Protein AF-A0A9Q0K4U1-F1 (afdb_monomer_lite)

Secondary structure (DSSP, 8-state):
-HHHHHHHHHHHHHHHHHHHHHHHHHHHHHHHHHHHHHHHHHHHHHHHHHHHHHHHHTTS-TT-GGGTS--SSHHHHHHHHHHHHHHHHHHHHHHHHHHHHTTSS-HHHHHHHHHHHHHHHHHHHHHHHHHHHHHTTTS--

Structure (mmCIF, N/CA/C/O backbone):
data_AF-A0A9Q0K4U1-F1
#
_entry.id   AF-A0A9Q0K4U1-F1
#
loop_
_atom_site.group_PDB
_atom_site.id
_atom_site.type_symbol
_atom_site.label_atom_id
_atom_site.label_alt_id
_atom_site.label_comp_id
_atom_site.label_asym_id
_atom_site.label_entity_id
_atom_site.label_seq_id
_atom_site.pdbx_PDB_ins_code
_atom_site.Cartn_x
_atom_site.Cartn_y
_atom_site.Cartn_z
_atom_site.occupancy
_atom_site.B_iso_or_equiv
_atom_site.auth_seq_id
_atom_site.auth_comp_id
_atom_site.auth_asym_id
_atom_site.auth_atom_id
_atom_site.pdbx_PDB_model_num
ATOM 1 N N . MET A 1 1 ? -60.865 -9.668 51.220 1.00 59.66 1 MET A N 1
ATOM 2 C CA . MET A 1 1 ? -59.642 -9.476 52.032 1.00 59.66 1 MET A CA 1
ATOM 3 C C . MET A 1 1 ? -58.412 -10.009 51.290 1.00 59.66 1 MET A C 1
ATOM 5 O O . MET A 1 1 ? -57.435 -9.287 51.195 1.00 59.66 1 MET A O 1
ATOM 9 N N . GLU A 1 2 ? -58.496 -11.181 50.651 1.00 70.56 2 GLU A N 1
ATOM 10 C CA . GLU A 1 2 ? -57.413 -11.802 49.853 1.00 70.56 2 GLU A CA 1
ATOM 11 C C . GLU A 1 2 ? -56.863 -10.940 48.696 1.00 70.56 2 GLU A C 1
ATOM 13 O O . GLU A 1 2 ? -55.656 -10.892 48.484 1.00 70.56 2 GLU A O 1
ATOM 18 N N . GLY A 1 3 ? -57.710 -10.186 47.984 1.00 82.31 3 GLY A N 1
ATOM 19 C CA . GLY A 1 3 ? -57.255 -9.332 46.873 1.00 82.31 3 GLY A CA 1
ATOM 20 C C . GLY A 1 3 ? -56.335 -8.172 47.283 1.00 82.31 3 GLY A C 1
ATOM 21 O O . GLY A 1 3 ? -55.488 -7.762 46.496 1.00 82.31 3 GLY A O 1
ATOM 22 N N . LEU A 1 4 ? -56.466 -7.664 48.515 1.00 83.25 4 LEU A N 1
ATOM 23 C CA . LEU A 1 4 ? -55.656 -6.546 49.015 1.00 83.25 4 LEU A CA 1
ATOM 24 C C . LEU A 1 4 ? -54.244 -7.013 49.404 1.00 83.25 4 LEU A C 1
ATOM 26 O O . LEU A 1 4 ? -53.268 -6.331 49.108 1.00 83.25 4 LEU A O 1
ATOM 30 N N . PHE A 1 5 ? -54.143 -8.213 49.986 1.00 84.50 5 PHE A N 1
ATOM 31 C CA . PHE A 1 5 ? -52.866 -8.862 50.292 1.00 84.50 5 PHE A CA 1
ATOM 32 C C . PHE A 1 5 ? -52.108 -9.258 49.018 1.00 84.50 5 PHE A C 1
ATOM 34 O O . PHE A 1 5 ? -50.920 -8.973 48.913 1.00 84.50 5 PHE A O 1
ATOM 41 N N . ASN A 1 6 ? -52.798 -9.794 48.004 1.00 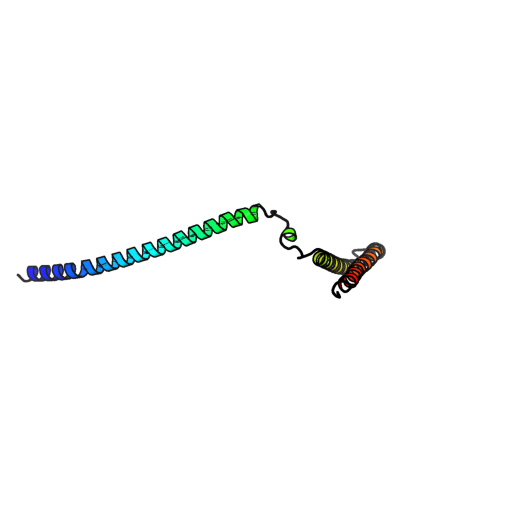90.00 6 ASN A N 1
ATOM 42 C CA . ASN A 1 6 ? -52.179 -10.089 46.706 1.00 90.00 6 ASN A CA 1
ATOM 43 C C . ASN A 1 6 ? -51.643 -8.828 46.007 1.00 90.00 6 ASN A C 1
ATOM 45 O O . ASN A 1 6 ? -50.555 -8.851 45.435 1.00 90.00 6 ASN A O 1
ATOM 49 N N . LEU A 1 7 ? -52.376 -7.710 46.064 1.00 90.19 7 LEU A N 1
ATOM 50 C CA . LEU A 1 7 ? -51.907 -6.441 45.500 1.00 90.19 7 LEU A CA 1
ATOM 51 C C . LEU A 1 7 ? -50.663 -5.923 46.240 1.00 90.19 7 LEU A C 1
ATOM 53 O O . LEU A 1 7 ? -49.717 -5.465 45.605 1.00 90.19 7 LEU A O 1
ATOM 57 N N . GLN A 1 8 ? -50.650 -6.022 47.570 1.00 89.62 8 GLN A N 1
ATOM 58 C CA . GLN A 1 8 ? -49.514 -5.619 48.397 1.00 89.62 8 GLN A CA 1
ATOM 59 C C . GLN A 1 8 ? -48.260 -6.456 48.099 1.00 89.62 8 GLN A C 1
ATOM 61 O O . GLN A 1 8 ? -47.166 -5.902 48.007 1.00 89.62 8 GLN A O 1
ATOM 66 N N . GLU A 1 9 ? -48.416 -7.764 47.894 1.00 90.12 9 GLU A N 1
ATOM 67 C CA . GLU A 1 9 ? -47.328 -8.672 47.518 1.00 90.12 9 GLU A CA 1
ATOM 6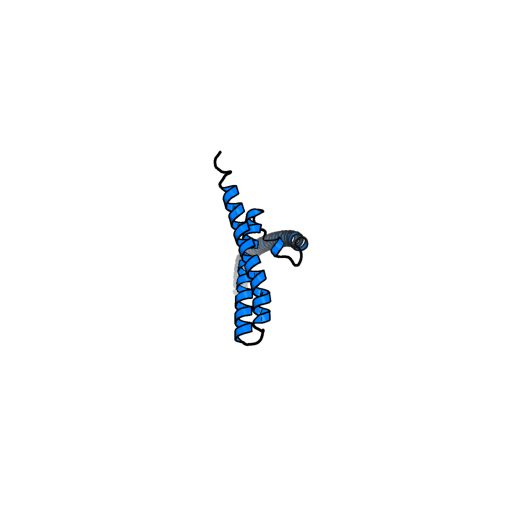8 C C . GLU A 1 9 ? -46.722 -8.288 46.158 1.00 90.12 9 GLU A C 1
ATOM 70 O O . GLU A 1 9 ? -45.507 -8.135 46.035 1.00 90.12 9 GLU A O 1
ATOM 75 N N . VAL A 1 10 ? -47.565 -8.038 45.150 1.00 91.50 10 VAL A N 1
ATOM 76 C CA . VAL A 1 10 ? -47.124 -7.617 43.808 1.00 91.50 10 VAL A CA 1
ATOM 77 C C . VAL A 1 10 ? -46.425 -6.257 43.843 1.00 91.50 10 VAL A C 1
ATOM 79 O O . VAL A 1 10 ? -45.425 -6.061 43.151 1.00 91.50 10 VAL A O 1
ATOM 82 N N . LEU A 1 11 ? -46.928 -5.310 44.639 1.00 91.31 11 LEU A N 1
ATOM 83 C CA . LEU A 1 11 ? -46.288 -4.004 44.797 1.00 91.31 11 LEU A CA 1
ATOM 84 C C . LEU A 1 11 ? -44.922 -4.130 45.472 1.00 91.31 11 LEU A C 1
ATOM 86 O O . LEU A 1 11 ? -43.976 -3.513 44.995 1.00 91.31 11 LEU A O 1
ATOM 90 N N . ARG A 1 12 ? -44.786 -4.977 46.499 1.00 89.81 12 ARG A N 1
ATOM 91 C CA . ARG A 1 12 ? -43.492 -5.222 47.151 1.00 89.81 12 ARG A CA 1
ATOM 92 C C . ARG A 1 12 ? -42.492 -5.878 46.201 1.00 89.81 12 ARG A C 1
ATOM 94 O O . ARG A 1 12 ? -41.344 -5.462 46.130 1.00 89.81 12 ARG A O 1
ATOM 101 N N . GLN A 1 13 ? -42.941 -6.853 45.412 1.00 92.06 13 GLN A N 1
ATOM 102 C CA . GLN A 1 13 ? -42.101 -7.480 44.389 1.00 92.06 13 GLN A CA 1
ATOM 103 C C . GLN A 1 13 ? -41.633 -6.467 43.339 1.00 92.06 13 GLN A C 1
ATOM 105 O O . GLN A 1 13 ? -40.472 -6.483 42.943 1.00 92.06 13 GLN A O 1
ATOM 110 N N . ARG A 1 14 ? -42.509 -5.558 42.896 1.00 92.06 14 ARG A N 1
ATOM 111 C CA . ARG A 1 14 ? -42.130 -4.500 41.950 1.00 92.06 14 ARG A CA 1
ATOM 112 C C . ARG A 1 14 ? -41.176 -3.481 42.554 1.00 92.06 14 ARG A C 1
ATOM 114 O O . ARG A 1 14 ? -40.240 -3.086 41.868 1.00 92.06 14 ARG A O 1
ATOM 121 N N . ASP A 1 15 ? -41.387 -3.103 43.807 1.00 93.25 15 ASP A N 1
ATOM 122 C CA . ASP A 1 15 ? -40.499 -2.202 44.544 1.00 93.25 15 ASP A CA 1
ATOM 123 C C . ASP A 1 15 ? -39.086 -2.793 44.692 1.00 93.25 15 ASP A C 1
ATOM 125 O O . ASP A 1 15 ? -38.093 -2.082 44.604 1.00 93.25 15 ASP A O 1
ATOM 129 N N . GLU A 1 16 ? -38.973 -4.120 44.806 1.00 91.81 16 GLU A N 1
ATOM 130 C CA . GLU A 1 16 ? -37.685 -4.823 44.834 1.00 91.81 16 GLU A CA 1
ATOM 131 C C . GLU A 1 16 ? -37.059 -5.032 43.438 1.00 91.81 16 GLU A C 1
ATOM 133 O O . GLU A 1 16 ? -35.832 -5.107 43.313 1.00 91.81 16 GLU A O 1
ATOM 138 N N . LEU A 1 17 ? -37.873 -5.159 42.383 1.00 94.56 17 LEU A N 1
ATOM 139 C CA . LEU A 1 17 ? -37.417 -5.412 41.008 1.00 94.56 17 LEU A CA 1
ATOM 140 C C . LEU A 1 17 ? -36.999 -4.134 40.274 1.00 94.56 17 LEU A C 1
ATOM 142 O O . LEU A 1 17 ? -35.945 -4.113 39.643 1.00 94.56 17 LEU A O 1
ATOM 146 N N . LEU A 1 18 ? -37.785 -3.062 40.383 1.00 95.62 18 LEU A N 1
ATOM 147 C CA . LEU A 1 18 ? -37.518 -1.782 39.722 1.00 95.62 18 LEU A CA 1
ATOM 148 C C . LEU A 1 18 ? -36.109 -1.222 39.973 1.00 95.62 18 LEU A C 1
ATOM 150 O O . LEU A 1 18 ? -35.474 -0.843 38.995 1.00 95.62 18 LEU A O 1
ATOM 154 N N . PRO A 1 19 ? -35.553 -1.195 41.200 1.00 95.19 19 PRO A N 1
ATOM 155 C CA . PRO A 1 19 ? -34.207 -0.669 41.418 1.00 95.19 19 PRO A CA 1
ATOM 156 C C . PRO A 1 19 ? -33.116 -1.566 40.824 1.00 95.19 19 PRO A C 1
ATOM 158 O O . PRO A 1 19 ? -32.050 -1.068 40.468 1.00 95.19 19 PRO A O 1
ATOM 161 N N . LYS A 1 20 ? -33.356 -2.879 40.708 1.00 95.00 20 LYS A N 1
ATOM 162 C CA . LYS A 1 20 ? -32.409 -3.804 40.064 1.00 95.00 20 LYS A CA 1
ATOM 163 C C . LYS A 1 20 ? -32.371 -3.570 38.562 1.00 95.00 20 LYS A C 1
ATOM 165 O O . LYS A 1 20 ? -31.289 -3.477 37.999 1.00 95.00 20 LYS A O 1
ATOM 170 N N . GLU A 1 21 ? -33.538 -3.445 37.938 1.00 95.44 21 GLU A N 1
ATOM 171 C CA . GLU A 1 21 ? -33.630 -3.149 36.508 1.00 95.44 21 GLU A CA 1
ATOM 172 C C . GLU A 1 21 ? -33.128 -1.733 36.198 1.00 95.44 21 GLU A C 1
ATOM 174 O O . GLU A 1 21 ? -32.399 -1.551 35.231 1.00 95.44 21 GLU A O 1
ATOM 179 N N . LEU A 1 22 ? -33.405 -0.751 37.064 1.00 97.19 22 LEU A N 1
ATOM 180 C CA . LEU A 1 22 ? -32.852 0.601 36.943 1.00 97.19 22 LEU A CA 1
ATOM 181 C C . LEU A 1 22 ? -31.317 0.587 36.974 1.00 97.19 22 LEU A C 1
ATOM 183 O O . LEU A 1 22 ? -30.689 1.242 36.153 1.00 97.19 22 LEU A O 1
ATOM 187 N N . ARG A 1 23 ? -30.708 -0.183 37.887 1.00 96.94 23 ARG A N 1
ATOM 188 C CA . ARG A 1 23 ? -29.245 -0.324 37.946 1.00 96.94 23 ARG A CA 1
ATOM 189 C C . ARG A 1 23 ? -28.668 -0.943 36.682 1.00 96.94 23 ARG A C 1
ATOM 191 O O . ARG A 1 23 ? -27.692 -0.415 36.176 1.00 96.94 23 ARG A O 1
ATOM 198 N N . LYS A 1 24 ? -29.281 -2.007 36.155 1.00 96.69 24 LYS A N 1
ATOM 199 C CA . LYS A 1 24 ? -28.833 -2.624 34.896 1.00 96.69 24 LYS A CA 1
ATOM 200 C C . LYS A 1 24 ? -28.890 -1.638 33.736 1.00 96.69 24 LYS A C 1
ATOM 202 O O . LYS A 1 24 ? -27.927 -1.525 32.997 1.00 96.69 24 LYS A O 1
ATOM 207 N N . LEU A 1 25 ? -29.990 -0.895 33.613 1.00 97.06 25 LEU A N 1
ATOM 208 C CA . LEU A 1 25 ? -30.126 0.125 32.572 1.00 97.06 25 LEU A CA 1
ATOM 209 C C . LEU A 1 25 ? -29.074 1.227 32.712 1.00 97.06 25 LEU A C 1
ATOM 211 O O . LEU A 1 25 ? -28.596 1.744 31.710 1.00 97.06 25 LEU A O 1
ATOM 215 N N . GLN A 1 26 ? -28.703 1.574 33.943 1.00 97.69 26 GLN A N 1
ATOM 216 C CA . GLN A 1 26 ? -27.670 2.568 34.199 1.00 97.69 26 GLN A CA 1
ATOM 217 C C . GLN A 1 26 ? -26.267 2.038 33.876 1.00 97.69 26 GLN A C 1
ATOM 219 O O . GLN A 1 26 ? -25.480 2.742 33.261 1.00 97.69 26 GLN A O 1
ATOM 224 N N . GLU A 1 27 ? -25.979 0.776 34.196 1.00 97.81 27 GLU A N 1
ATOM 225 C CA . GLU A 1 27 ? -24.740 0.100 33.790 1.00 97.81 27 GLU A CA 1
ATOM 226 C C . GLU A 1 27 ? -24.634 -0.022 32.259 1.00 97.81 27 GLU A C 1
ATOM 228 O O . GLU A 1 27 ? -23.568 0.208 31.689 1.00 97.81 27 GLU A O 1
ATOM 233 N N . GLU A 1 28 ? -25.739 -0.346 31.581 1.00 97.62 28 GLU A N 1
ATOM 234 C CA . GLU A 1 28 ? -25.814 -0.376 30.116 1.00 97.62 28 GLU A CA 1
ATOM 235 C C . GLU A 1 28 ? -25.614 1.019 29.512 1.00 97.62 28 GLU A C 1
ATOM 237 O O . GLU A 1 28 ? -24.879 1.161 28.536 1.00 97.62 28 GLU A O 1
ATOM 242 N N . GLN A 1 29 ? -26.220 2.052 30.105 1.00 97.94 29 GLN A N 1
ATOM 243 C CA . GLN A 1 29 ? -26.016 3.441 29.697 1.00 97.94 29 GLN A CA 1
ATOM 244 C C . GLN A 1 29 ? -24.541 3.838 29.823 1.00 97.94 29 GLN A C 1
ATOM 246 O O . GLN A 1 29 ? -23.957 4.312 28.849 1.00 97.94 29 GLN A O 1
ATOM 251 N N . ASP A 1 30 ? -23.934 3.612 30.988 1.00 97.88 30 ASP A N 1
ATOM 252 C CA . ASP A 1 30 ? -22.535 3.953 31.248 1.00 97.88 30 ASP A CA 1
ATOM 253 C C . ASP A 1 30 ? -21.592 3.197 30.291 1.00 97.88 30 ASP A C 1
ATOM 255 O O . ASP A 1 30 ? -20.586 3.746 29.836 1.00 97.88 30 ASP A O 1
ATOM 259 N N . GLY A 1 31 ? -21.922 1.946 29.948 1.00 97.62 31 GLY A N 1
ATOM 260 C CA . GLY A 1 31 ? -21.185 1.150 28.965 1.00 97.62 31 GLY A CA 1
ATOM 261 C C . GLY A 1 31 ? -21.271 1.720 27.547 1.00 97.62 31 GLY A C 1
ATOM 262 O O . GLY A 1 31 ? -20.248 1.862 26.878 1.00 97.62 31 GLY A O 1
ATOM 263 N N . LEU A 1 32 ? -22.471 2.105 27.105 1.00 98.12 32 LEU A N 1
ATOM 264 C CA . LEU A 1 32 ? -22.679 2.725 25.793 1.00 98.12 32 LEU A CA 1
ATOM 265 C C . LEU A 1 32 ? -22.006 4.099 25.690 1.00 98.12 32 LEU A C 1
ATOM 267 O O . LEU A 1 32 ? -21.468 4.439 24.638 1.00 98.12 32 LEU A O 1
ATOM 271 N N . GLU A 1 33 ? -22.000 4.886 26.767 1.00 98.00 33 GLU A N 1
ATOM 272 C CA . GLU A 1 33 ? -21.296 6.173 26.807 1.00 98.00 33 GLU A CA 1
ATOM 273 C C . GLU A 1 33 ? -19.778 5.993 26.660 1.00 98.00 33 GLU A C 1
ATOM 275 O O . GLU A 1 33 ? -19.134 6.761 25.940 1.00 98.00 33 GLU A O 1
ATOM 280 N N . GLN A 1 34 ? -19.201 4.956 27.276 1.00 97.69 34 GLN A N 1
ATOM 281 C CA . GLN A 1 34 ? -17.782 4.620 27.113 1.00 97.69 34 GLN A CA 1
ATOM 282 C C . GLN A 1 34 ? -17.457 4.159 25.689 1.00 97.69 34 GLN A C 1
ATOM 284 O O . GLN A 1 34 ? -16.467 4.607 25.108 1.00 97.69 34 GLN A O 1
ATOM 289 N N . GLU A 1 35 ? -18.291 3.295 25.107 1.00 97.88 35 GLU A N 1
ATOM 290 C CA . GLU A 1 35 ? -18.112 2.827 23.729 1.00 97.88 35 GLU A CA 1
ATOM 291 C C . GLU A 1 35 ? -18.213 3.988 22.730 1.00 97.88 35 GLU A C 1
ATOM 293 O O . GLU A 1 35 ? -17.383 4.115 21.828 1.00 97.88 35 GLU A O 1
ATOM 298 N N . LEU A 1 36 ? -19.166 4.900 22.942 1.00 98.06 36 LEU A N 1
ATOM 299 C CA . LEU A 1 36 ? -19.299 6.111 22.140 1.00 98.06 36 LEU A CA 1
ATOM 300 C C . LEU A 1 36 ? -18.045 6.988 22.225 1.00 98.06 36 LEU A C 1
ATOM 302 O O . LEU A 1 36 ? -17.550 7.438 21.193 1.00 98.06 36 LEU A O 1
ATOM 306 N N . GLN A 1 37 ? -17.510 7.214 23.430 1.00 97.94 37 GLN A N 1
ATOM 307 C CA . GLN A 1 37 ? -16.274 7.985 23.601 1.00 97.94 37 GLN A CA 1
ATOM 308 C C . GLN A 1 37 ? -15.097 7.348 22.856 1.00 97.94 37 GLN A C 1
ATOM 310 O O . GLN A 1 37 ? -14.320 8.065 22.229 1.00 97.94 37 GLN A O 1
ATOM 315 N N . MET A 1 38 ? -14.983 6.018 22.880 1.00 97.50 38 MET A N 1
ATOM 316 C CA . MET A 1 38 ? -13.940 5.297 22.149 1.00 97.50 38 MET A CA 1
ATOM 317 C C . MET A 1 38 ? -14.055 5.534 20.638 1.00 97.50 38 MET A C 1
ATOM 319 O O . MET A 1 38 ? -13.087 5.952 20.008 1.00 97.50 38 MET A O 1
ATOM 323 N N . ILE A 1 39 ? -15.256 5.364 20.075 1.00 98.00 39 ILE A N 1
ATOM 324 C CA . ILE A 1 39 ? -15.505 5.572 18.642 1.00 98.00 39 ILE A CA 1
ATOM 325 C C . ILE A 1 39 ? -15.237 7.027 18.236 1.00 98.00 39 ILE A C 1
ATOM 327 O O . ILE A 1 39 ? -14.705 7.271 17.153 1.00 98.00 39 ILE A O 1
ATOM 331 N N . MET A 1 40 ? -15.577 8.002 19.083 1.00 97.88 40 MET A N 1
ATOM 332 C CA . MET A 1 40 ? -15.276 9.413 18.822 1.00 97.88 40 MET A CA 1
ATOM 333 C C . MET A 1 40 ? -13.768 9.665 18.748 1.00 97.88 40 MET A C 1
ATOM 335 O O . MET A 1 40 ? -13.308 10.293 17.799 1.00 97.88 40 MET A O 1
ATOM 339 N N . ILE A 1 41 ? -12.996 9.126 19.696 1.00 97.69 41 ILE A N 1
ATOM 340 C CA . ILE A 1 41 ? -11.531 9.255 19.700 1.00 97.69 41 ILE A CA 1
ATOM 341 C C . ILE A 1 41 ? -10.927 8.609 18.448 1.00 97.69 41 ILE A C 1
ATOM 343 O O . ILE A 1 41 ? -10.066 9.206 17.799 1.00 97.69 41 ILE A O 1
ATOM 347 N N . ASP A 1 42 ? -11.389 7.412 18.088 1.00 97.44 42 ASP A N 1
ATOM 348 C CA . ASP A 1 42 ? -10.930 6.714 16.887 1.00 97.44 42 ASP A CA 1
ATOM 349 C C . ASP A 1 42 ? -11.260 7.512 15.620 1.00 97.44 42 ASP A C 1
ATOM 351 O O . ASP A 1 42 ? -10.431 7.623 14.714 1.00 97.44 42 ASP A O 1
ATOM 355 N N . THR A 1 43 ? -12.446 8.120 15.570 1.00 97.62 43 THR A N 1
ATOM 356 C CA . THR A 1 43 ? -12.869 8.978 14.457 1.00 97.62 43 THR A CA 1
ATOM 357 C C . THR A 1 43 ? -11.969 10.206 14.345 1.00 97.62 43 THR A C 1
ATOM 359 O O . THR A 1 43 ? -11.428 10.455 13.269 1.00 97.62 43 THR A O 1
ATOM 362 N N . ASP A 1 44 ? -11.711 10.914 15.447 1.00 97.38 44 ASP A N 1
ATOM 363 C CA . ASP A 1 44 ? -10.827 12.087 15.472 1.00 97.38 44 ASP A CA 1
ATOM 364 C C . ASP A 1 44 ? -9.393 11.732 15.039 1.00 97.38 44 ASP A C 1
ATOM 366 O O . ASP A 1 44 ? -8.730 12.486 14.313 1.00 97.38 44 ASP A O 1
ATOM 370 N N . MET A 1 45 ? -8.900 10.560 15.455 1.00 97.00 45 MET A N 1
ATOM 371 C CA . MET A 1 45 ? -7.595 10.045 15.044 1.00 97.00 45 MET A CA 1
ATOM 372 C C . MET A 1 45 ? -7.556 9.762 13.538 1.00 97.00 45 MET A C 1
ATOM 374 O O . MET A 1 45 ? -6.589 10.139 12.868 1.00 97.00 45 MET A O 1
ATOM 378 N N . LEU A 1 46 ? -8.598 9.125 12.997 1.00 96.44 46 LEU A N 1
ATOM 379 C CA . LEU A 1 46 ? -8.710 8.828 11.570 1.00 96.44 46 LEU A CA 1
ATOM 380 C C . LEU A 1 46 ? -8.844 10.099 10.730 1.00 96.44 46 LEU A C 1
ATOM 382 O O . LEU A 1 46 ? -8.176 10.208 9.706 1.00 96.44 46 LEU A O 1
ATOM 386 N N . GLU A 1 47 ? -9.632 11.080 11.165 1.00 95.75 47 GLU A N 1
ATOM 387 C CA . GLU A 1 47 ? -9.754 12.377 10.492 1.00 95.75 47 GLU A CA 1
ATOM 388 C C . GLU A 1 47 ? -8.426 13.142 10.496 1.00 95.75 47 GLU A C 1
ATOM 390 O O . GLU A 1 47 ? -7.985 13.669 9.469 1.00 95.75 47 GLU A O 1
ATOM 395 N N . SER A 1 48 ? -7.726 13.149 11.631 1.00 94.44 48 SER A N 1
ATOM 396 C CA . SER A 1 48 ? -6.394 13.753 11.739 1.00 94.44 48 SER A CA 1
ATOM 397 C C . SER A 1 48 ? -5.391 13.068 10.805 1.00 94.44 48 SER A C 1
ATOM 399 O O . SER A 1 48 ? -4.624 13.735 10.108 1.00 94.44 48 SER A O 1
ATOM 401 N N . TRP A 1 49 ? -5.417 11.734 10.736 1.00 94.62 49 TRP A N 1
ATOM 402 C CA . TRP A 1 49 ? -4.575 10.973 9.815 1.00 94.62 49 TRP A CA 1
ATOM 403 C C . TRP A 1 49 ? -4.932 11.255 8.353 1.00 94.62 49 TRP A C 1
ATOM 405 O O . TRP A 1 49 ? -4.038 11.447 7.529 1.00 94.62 49 TRP A O 1
ATOM 415 N N . LEU A 1 50 ? -6.221 11.314 8.021 1.00 91.56 50 LEU A N 1
ATOM 416 C CA . LEU A 1 50 ? -6.706 11.540 6.664 1.00 91.56 50 LEU A CA 1
ATOM 417 C C . LEU A 1 50 ? -6.337 12.941 6.173 1.00 91.56 50 LEU A C 1
ATOM 419 O O . LEU A 1 50 ? -5.746 13.065 5.107 1.00 91.56 50 LEU A O 1
ATOM 423 N N . THR A 1 51 ? -6.558 13.979 6.980 1.00 90.06 51 THR A N 1
ATOM 424 C CA . THR A 1 51 ? -6.177 15.359 6.629 1.00 90.06 51 THR A CA 1
ATOM 425 C C . THR A 1 51 ? -4.666 15.536 6.456 1.00 90.06 51 THR A C 1
ATOM 427 O O . THR A 1 51 ? -4.225 16.300 5.594 1.00 90.06 51 THR A O 1
ATOM 430 N N . GLU A 1 52 ? -3.842 14.839 7.244 1.00 87.06 52 GLU A N 1
ATOM 431 C CA . GLU A 1 52 ? -2.387 14.846 7.066 1.00 87.06 52 GLU A CA 1
ATOM 432 C C . GLU A 1 52 ? -1.978 14.100 5.789 1.00 87.06 52 GLU A C 1
ATOM 434 O O . GLU A 1 52 ? -1.147 14.588 5.021 1.00 87.06 52 GLU A O 1
ATOM 439 N N . ASN A 1 53 ? -2.588 12.949 5.505 1.00 84.25 53 ASN A N 1
ATOM 440 C CA . ASN A 1 53 ? -2.281 12.185 4.299 1.00 84.25 53 ASN A CA 1
ATOM 441 C C . ASN A 1 53 ? -2.791 12.854 3.027 1.00 84.25 53 ASN A C 1
ATOM 443 O O . ASN A 1 53 ? -2.073 12.848 2.035 1.00 84.25 53 ASN A O 1
ATOM 447 N N . GLU A 1 54 ? -3.944 13.514 3.039 1.00 81.19 54 GLU A N 1
ATOM 448 C CA . GLU A 1 54 ? -4.427 14.305 1.904 1.00 81.19 54 GLU A CA 1
ATOM 449 C C . GLU A 1 54 ? -3.481 15.462 1.574 1.00 81.19 54 GLU A C 1
ATOM 451 O O . GLU A 1 54 ? -3.228 15.732 0.403 1.00 81.19 54 GLU A O 1
ATOM 456 N N . LYS A 1 55 ? -2.865 16.106 2.575 1.00 74.06 55 LYS A N 1
ATOM 457 C CA . LYS A 1 55 ? -1.810 17.110 2.332 1.00 74.06 55 LYS A CA 1
ATOM 458 C C . LYS A 1 55 ? -0.554 16.495 1.714 1.00 74.06 55 LYS A C 1
ATOM 460 O O . LYS A 1 55 ? 0.139 17.173 0.954 1.00 74.06 55 LYS A O 1
ATOM 465 N N . ARG A 1 56 ? -0.233 15.242 2.050 1.00 68.75 56 ARG A N 1
ATOM 466 C CA . ARG A 1 56 ? 0.918 14.506 1.496 1.00 68.75 56 ARG A CA 1
ATOM 467 C C . ARG A 1 56 ? 0.639 14.032 0.071 1.00 68.75 56 ARG A C 1
ATOM 469 O O . ARG A 1 56 ? 1.488 14.217 -0.793 1.00 68.75 56 ARG A O 1
ATOM 476 N N . VAL A 1 57 ? -0.559 13.511 -0.186 1.00 64.94 57 VAL A N 1
ATOM 477 C CA . VAL A 1 57 ? -1.027 13.068 -1.507 1.00 64.94 57 VAL A CA 1
ATOM 478 C C . VAL A 1 57 ? -1.253 14.266 -2.430 1.00 64.94 57 VAL A C 1
ATOM 480 O O . VAL A 1 57 ? -0.810 14.236 -3.564 1.00 64.94 57 VAL A O 1
ATOM 483 N N . GLY A 1 58 ? -1.822 15.373 -1.949 1.00 58.62 58 GLY A N 1
ATOM 484 C CA . GLY A 1 58 ? -2.009 16.599 -2.736 1.00 58.62 58 GLY A CA 1
ATOM 485 C C . GLY A 1 58 ? -0.708 17.329 -3.100 1.00 58.62 58 GLY A C 1
ATOM 486 O O . GLY A 1 58 ? -0.701 18.143 -4.019 1.00 58.62 58 GLY A O 1
ATOM 487 N N . LYS A 1 59 ? 0.400 17.039 -2.402 1.00 57.12 59 LYS A N 1
ATOM 488 C CA . LYS A 1 59 ? 1.758 17.497 -2.757 1.00 57.12 59 LYS A CA 1
ATOM 489 C C . LYS A 1 59 ? 2.528 16.495 -3.620 1.00 57.12 59 LYS A C 1
ATOM 491 O O . LYS A 1 59 ? 3.522 16.879 -4.231 1.00 57.12 59 LYS A O 1
ATOM 496 N N . GLY A 1 60 ? 2.100 15.235 -3.654 1.00 52.78 60 GLY A N 1
ATOM 497 C CA . GLY A 1 60 ? 2.642 14.204 -4.528 1.00 52.78 60 GLY A CA 1
ATOM 498 C C . GLY A 1 60 ? 1.904 14.237 -5.856 1.00 52.78 60 GLY A C 1
ATOM 499 O O . GLY A 1 60 ? 0.737 13.876 -5.919 1.00 52.78 60 GLY A O 1
ATOM 500 N N . ASN A 1 61 ? 2.581 14.712 -6.900 1.00 51.94 61 ASN A N 1
ATOM 501 C CA . ASN A 1 61 ? 2.114 14.736 -8.284 1.00 51.94 61 ASN A CA 1
ATOM 502 C C . ASN A 1 61 ? 1.118 13.616 -8.609 1.00 51.94 61 ASN A C 1
ATOM 504 O O . ASN A 1 61 ? 1.419 12.431 -8.474 1.00 51.94 61 ASN A O 1
ATOM 508 N N . ASN A 1 62 ? -0.032 14.017 -9.138 1.00 54.09 62 ASN A N 1
ATOM 509 C CA . ASN A 1 62 ? -1.123 13.170 -9.603 1.00 54.09 62 ASN A CA 1
ATOM 510 C C . ASN A 1 62 ? -0.750 12.325 -10.850 1.00 54.09 62 ASN A C 1
ATOM 512 O O . ASN A 1 62 ? -1.582 12.152 -11.738 1.00 54.09 62 ASN A O 1
ATOM 516 N N . GLY A 1 63 ? 0.496 11.853 -10.989 1.00 55.09 63 GLY A N 1
ATOM 517 C CA . GLY A 1 63 ? 0.923 11.188 -12.220 1.00 55.09 63 GLY A CA 1
ATOM 518 C C . GLY A 1 63 ? 2.323 10.582 -12.310 1.00 55.09 63 GLY A C 1
ATOM 519 O O . GLY A 1 63 ? 2.565 9.901 -13.297 1.00 55.09 63 GLY A O 1
ATOM 520 N N . GLU A 1 64 ? 3.235 10.746 -11.346 1.00 56.47 64 GLU A N 1
ATOM 521 C CA . GLU A 1 64 ? 4.605 10.215 -11.501 1.00 56.47 64 GLU A CA 1
ATOM 522 C C . GLU A 1 64 ? 5.001 9.332 -10.315 1.00 56.47 64 GLU A C 1
ATOM 524 O O . GLU A 1 64 ? 5.669 9.756 -9.376 1.00 56.47 64 GLU A O 1
ATOM 529 N N . VAL A 1 65 ? 4.572 8.066 -10.371 1.00 61.44 65 VAL A N 1
ATOM 530 C CA . VAL A 1 65 ? 4.980 6.993 -9.438 1.00 61.44 65 VAL A CA 1
ATOM 531 C C . VAL A 1 65 ? 6.512 6.865 -9.359 1.00 61.44 65 VAL A C 1
ATOM 533 O O . VAL A 1 65 ? 7.049 6.564 -8.294 1.00 61.44 65 VAL A O 1
ATOM 536 N N . GLU A 1 66 ? 7.205 7.183 -10.454 1.00 58.81 66 GLU A N 1
ATOM 537 C CA . GLU A 1 66 ? 8.671 7.206 -10.576 1.00 58.81 66 GLU A CA 1
ATOM 538 C C . GLU A 1 66 ? 9.353 8.187 -9.603 1.00 58.81 66 GLU A C 1
ATOM 540 O O . GLU A 1 66 ? 10.474 7.960 -9.156 1.00 58.81 66 GLU A O 1
ATOM 545 N N . GLU A 1 67 ? 8.671 9.264 -9.196 1.00 61.59 67 GLU A N 1
ATOM 546 C CA . GLU A 1 67 ? 9.230 10.234 -8.247 1.00 61.59 67 GLU A CA 1
ATOM 547 C C . GLU A 1 67 ? 9.097 9.781 -6.783 1.00 61.59 67 GLU A C 1
ATOM 549 O O . GLU A 1 67 ? 9.816 10.276 -5.911 1.00 61.59 67 GLU A O 1
ATOM 554 N N . VAL A 1 68 ? 8.204 8.825 -6.503 1.00 66.94 68 VAL A N 1
ATOM 555 C CA . VAL A 1 68 ? 7.979 8.268 -5.158 1.00 66.94 68 VAL A CA 1
ATOM 556 C C . VAL A 1 68 ? 8.979 7.153 -4.851 1.00 66.94 68 VAL A C 1
ATOM 558 O O . VAL A 1 68 ? 9.464 7.052 -3.723 1.00 66.94 68 VAL A O 1
ATOM 561 N N . PHE A 1 69 ? 9.320 6.339 -5.851 1.00 67.56 69 PHE A N 1
ATOM 562 C CA . PHE A 1 69 ? 10.247 5.217 -5.713 1.00 67.56 69 PHE A CA 1
ATOM 563 C C . PHE A 1 69 ? 11.559 5.508 -6.432 1.00 67.56 69 PHE A C 1
ATOM 565 O O . PHE A 1 69 ? 11.815 5.028 -7.530 1.00 67.56 69 PHE A O 1
ATOM 572 N N . LYS A 1 70 ? 12.416 6.292 -5.779 1.00 74.50 70 LYS A N 1
ATOM 573 C CA . LYS A 1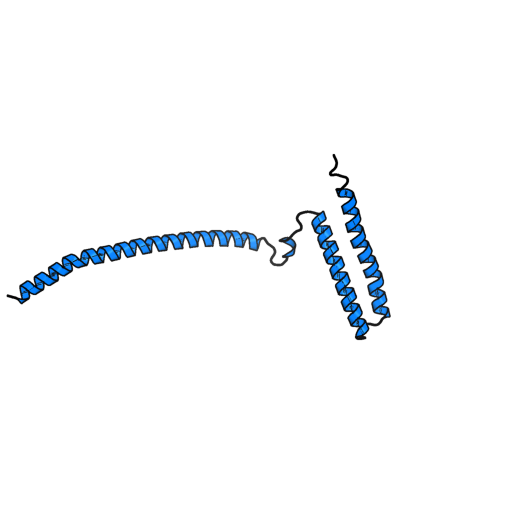 70 ? 13.753 6.597 -6.293 1.00 74.50 70 LYS A CA 1
ATOM 574 C C . LYS A 1 70 ? 14.783 5.613 -5.763 1.00 74.50 70 LYS A C 1
ATOM 576 O O . LYS A 1 70 ? 14.706 5.166 -4.620 1.00 74.50 70 LYS A O 1
ATOM 581 N N . ALA A 1 71 ? 15.794 5.338 -6.582 1.00 80.81 71 ALA A N 1
ATOM 582 C CA . ALA A 1 71 ? 16.991 4.655 -6.120 1.00 80.81 71 ALA A CA 1
ATOM 583 C C . ALA A 1 71 ? 17.656 5.448 -4.979 1.00 80.81 71 ALA A C 1
ATOM 585 O O . ALA A 1 71 ? 17.674 6.683 -4.999 1.00 80.81 71 ALA A O 1
ATOM 586 N N . CYS A 1 72 ? 18.201 4.728 -3.995 1.00 81.38 72 CYS A N 1
ATOM 587 C CA . CYS A 1 72 ? 18.761 5.301 -2.769 1.00 81.38 72 CYS A CA 1
ATOM 588 C C . CYS A 1 72 ? 19.893 6.312 -3.024 1.00 81.38 72 CYS A C 1
ATOM 590 O O . CYS A 1 72 ? 20.092 7.232 -2.233 1.00 81.38 72 CYS A O 1
ATOM 592 N N . ASP A 1 73 ? 20.625 6.151 -4.125 1.00 84.50 73 ASP A N 1
ATOM 593 C CA . ASP A 1 73 ? 21.795 6.941 -4.484 1.00 84.50 73 ASP A CA 1
ATOM 594 C C . ASP A 1 73 ? 21.977 7.025 -6.013 1.00 84.50 73 ASP A C 1
ATOM 596 O O . ASP A 1 73 ? 21.246 6.413 -6.798 1.00 84.50 73 ASP A O 1
ATOM 600 N N . GLY A 1 74 ? 22.939 7.848 -6.442 1.00 83.38 74 GLY A N 1
ATOM 601 C CA . GLY A 1 74 ? 23.207 8.113 -7.855 1.00 83.38 74 GLY A CA 1
ATOM 602 C C . GLY A 1 74 ? 23.628 6.884 -8.653 1.00 83.38 74 GLY A C 1
ATOM 603 O O . GLY A 1 74 ? 23.132 6.703 -9.764 1.00 83.38 74 GLY A O 1
ATOM 604 N N . LEU A 1 75 ? 24.478 6.040 -8.066 1.00 84.00 75 LEU A N 1
ATOM 605 C CA . LEU A 1 75 ? 24.989 4.841 -8.717 1.00 84.00 75 LEU A CA 1
ATOM 606 C C . LEU A 1 75 ? 23.879 3.799 -8.856 1.00 84.00 75 LEU A C 1
ATOM 608 O O . LEU A 1 75 ? 23.665 3.279 -9.947 1.00 84.00 75 LEU A O 1
ATOM 612 N N . SER A 1 76 ? 23.103 3.562 -7.794 1.00 84.88 76 SER A N 1
ATOM 613 C CA . SER A 1 76 ? 21.961 2.639 -7.861 1.00 84.88 76 SER A CA 1
ATOM 614 C C . SER A 1 76 ? 20.939 3.036 -8.928 1.00 84.88 76 SER A C 1
ATOM 616 O O . SER A 1 76 ? 20.366 2.167 -9.581 1.00 84.88 76 SER A O 1
ATOM 618 N N . ARG A 1 77 ? 20.720 4.341 -9.147 1.00 84.50 77 ARG A N 1
ATOM 619 C CA . ARG A 1 77 ? 19.841 4.825 -10.224 1.00 84.50 77 ARG A CA 1
ATOM 620 C C . ARG A 1 77 ? 20.397 4.486 -11.598 1.00 84.50 77 ARG A C 1
ATOM 622 O O . ARG A 1 77 ? 19.671 3.956 -12.424 1.00 84.50 77 ARG A O 1
ATOM 629 N N . GLN A 1 78 ? 21.678 4.768 -11.814 1.00 85.12 78 GLN A N 1
ATOM 630 C CA . GLN A 1 78 ? 22.349 4.491 -13.079 1.00 85.12 78 GLN A CA 1
ATOM 631 C C . GLN A 1 78 ? 22.338 2.991 -13.390 1.00 85.12 78 GLN A C 1
ATOM 633 O O . GLN A 1 78 ? 22.019 2.605 -14.508 1.00 85.12 78 GLN A O 1
ATOM 638 N N . ILE A 1 79 ? 22.596 2.139 -12.393 1.00 86.38 79 ILE A N 1
ATOM 639 C CA . ILE A 1 79 ? 22.499 0.681 -12.539 1.00 86.38 79 ILE A CA 1
ATOM 640 C C . ILE A 1 79 ? 21.080 0.274 -12.949 1.00 86.38 79 ILE A C 1
ATOM 642 O O . ILE A 1 79 ? 20.915 -0.507 -13.884 1.00 86.38 79 ILE A O 1
ATOM 646 N N . LEU A 1 80 ? 20.057 0.814 -12.281 1.00 86.25 80 LEU A N 1
ATOM 647 C CA . LEU A 1 80 ? 18.660 0.506 -12.582 1.00 86.25 80 LEU A CA 1
ATOM 648 C C . LEU A 1 80 ? 18.266 0.960 -13.996 1.00 86.25 80 LEU A C 1
ATOM 650 O O . LEU A 1 80 ? 17.642 0.194 -14.725 1.00 86.25 80 LEU A O 1
ATOM 654 N N . GLU A 1 81 ? 18.671 2.162 -14.407 1.00 86.81 81 GLU A N 1
ATOM 655 C CA . GLU A 1 81 ? 18.446 2.688 -15.759 1.00 86.81 81 GLU A CA 1
ATOM 656 C C . GLU A 1 81 ? 19.160 1.845 -16.826 1.00 86.81 81 GLU A C 1
ATOM 658 O O . GLU A 1 81 ? 18.559 1.523 -17.852 1.00 86.81 81 GLU A O 1
ATOM 663 N N . CYS A 1 82 ? 20.406 1.425 -16.578 1.00 86.44 82 CYS A N 1
ATOM 664 C CA . CYS A 1 82 ? 21.145 0.533 -17.473 1.00 86.44 82 CYS A CA 1
ATOM 665 C C . CYS A 1 82 ? 20.456 -0.831 -17.606 1.00 86.44 82 CYS A C 1
ATOM 667 O O . CYS A 1 82 ? 20.232 -1.290 -18.722 1.00 86.44 82 CYS A O 1
ATOM 669 N N . MET A 1 83 ? 20.051 -1.448 -16.492 1.00 87.38 83 MET A N 1
ATOM 670 C CA . MET A 1 83 ? 19.334 -2.728 -16.508 1.00 87.38 83 MET A CA 1
ATOM 671 C C . MET A 1 83 ? 17.991 -2.623 -17.238 1.00 87.38 83 MET A C 1
ATOM 673 O O . MET A 1 83 ? 17.643 -3.501 -18.028 1.00 87.38 83 MET A O 1
ATOM 677 N N . ALA A 1 84 ? 17.238 -1.546 -17.003 1.00 88.75 84 ALA A N 1
ATOM 678 C CA . ALA A 1 84 ? 15.976 -1.302 -17.692 1.00 88.75 84 ALA A CA 1
ATOM 679 C C . ALA A 1 84 ? 16.181 -1.113 -19.204 1.00 88.75 84 ALA A C 1
ATOM 681 O O . ALA A 1 84 ? 15.409 -1.648 -20.001 1.00 88.75 84 ALA A O 1
ATOM 682 N N . ALA A 1 85 ? 17.232 -0.392 -19.604 1.00 87.88 85 ALA A N 1
ATOM 683 C CA . ALA A 1 85 ? 17.585 -0.207 -21.005 1.00 87.88 85 ALA A CA 1
ATOM 684 C C . ALA A 1 85 ? 17.980 -1.529 -21.679 1.00 87.88 85 ALA A C 1
ATOM 686 O O . ALA A 1 85 ? 17.502 -1.806 -22.779 1.00 87.88 85 ALA A O 1
ATOM 687 N N . ASP A 1 86 ? 18.793 -2.357 -21.021 1.00 87.69 86 ASP A N 1
ATOM 688 C CA . ASP A 1 86 ? 19.234 -3.646 -21.563 1.00 87.69 86 ASP A CA 1
ATOM 689 C C . ASP A 1 86 ? 18.040 -4.593 -21.783 1.00 87.69 86 ASP A C 1
ATOM 691 O O . ASP A 1 86 ? 17.879 -5.142 -22.875 1.00 87.69 86 ASP A O 1
ATOM 695 N N . LEU A 1 87 ? 17.130 -4.695 -20.807 1.00 89.38 87 LEU A N 1
ATOM 696 C CA . LEU A 1 87 ? 15.903 -5.492 -20.938 1.00 89.38 87 LEU A CA 1
ATOM 697 C C . LEU A 1 87 ? 14.980 -4.972 -22.051 1.00 89.38 87 LEU A C 1
ATOM 699 O O . LEU A 1 87 ? 14.468 -5.749 -22.857 1.00 89.38 87 LEU A O 1
ATOM 703 N N . ALA A 1 88 ? 14.795 -3.652 -22.148 1.00 90.19 88 ALA A N 1
ATOM 704 C CA . ALA A 1 88 ? 13.978 -3.061 -23.205 1.00 90.19 88 ALA A CA 1
ATOM 705 C C . ALA A 1 88 ? 14.571 -3.319 -24.602 1.00 90.19 88 ALA A C 1
ATOM 707 O O . ALA A 1 88 ? 13.835 -3.530 -25.568 1.00 90.19 88 ALA A O 1
ATOM 708 N N . ILE A 1 89 ? 15.901 -3.325 -24.723 1.00 89.38 89 ILE A N 1
ATOM 709 C CA . ILE A 1 89 ? 16.587 -3.667 -25.970 1.00 89.38 89 ILE A CA 1
ATOM 710 C C . ILE A 1 89 ? 16.322 -5.129 -26.347 1.00 89.38 89 ILE A C 1
ATOM 712 O O . ILE A 1 89 ? 16.000 -5.395 -27.509 1.00 89.38 89 ILE A O 1
ATOM 716 N N . GLU A 1 90 ? 16.416 -6.063 -25.399 1.00 89.69 90 GLU A N 1
ATOM 717 C CA . GLU A 1 90 ? 16.114 -7.480 -25.637 1.00 89.69 90 GLU A CA 1
ATOM 718 C C . GLU A 1 90 ? 14.673 -7.682 -26.134 1.00 89.69 90 GLU A C 1
ATOM 720 O O . GLU A 1 90 ? 14.454 -8.369 -27.138 1.00 89.69 90 GLU A O 1
ATOM 725 N N . ASP A 1 91 ? 13.704 -7.003 -25.517 1.00 92.38 91 ASP A N 1
ATOM 726 C CA . ASP A 1 91 ? 12.295 -7.038 -25.926 1.00 92.38 91 ASP A CA 1
ATOM 727 C C . ASP A 1 91 ? 12.079 -6.487 -27.346 1.00 92.38 91 ASP A C 1
ATOM 729 O O . ASP A 1 91 ? 11.326 -7.049 -28.158 1.00 92.38 91 ASP A O 1
ATOM 733 N N . VAL A 1 92 ? 12.762 -5.392 -27.689 1.00 90.94 92 VAL A N 1
ATOM 734 C CA . VAL A 1 92 ? 12.708 -4.806 -29.035 1.00 90.94 92 VAL A CA 1
ATOM 735 C C . VAL A 1 92 ? 13.308 -5.760 -30.068 1.00 90.94 92 VAL A C 1
ATOM 737 O O . VAL A 1 92 ? 12.703 -5.973 -31.118 1.00 90.94 92 VAL A O 1
ATOM 740 N N . ILE A 1 93 ? 14.455 -6.382 -29.787 1.00 90.19 93 ILE A N 1
ATOM 741 C CA . ILE A 1 93 ? 15.075 -7.350 -30.706 1.00 90.19 93 ILE A CA 1
ATOM 742 C C . ILE A 1 93 ? 14.144 -8.546 -30.914 1.00 90.19 93 ILE A C 1
ATOM 744 O O . ILE A 1 93 ? 13.835 -8.898 -32.053 1.00 90.19 93 ILE A O 1
ATOM 748 N N . TYR A 1 94 ? 13.613 -9.110 -29.830 1.00 92.88 94 TYR A N 1
ATOM 749 C CA . TYR A 1 94 ? 12.712 -10.257 -29.889 1.00 92.88 94 TYR A CA 1
ATOM 750 C C . TYR A 1 94 ? 11.427 -9.968 -30.682 1.00 92.88 94 TYR A C 1
ATOM 752 O O . TYR A 1 94 ? 10.964 -10.785 -31.488 1.00 92.88 94 TYR A O 1
ATOM 760 N N . SER A 1 95 ? 10.827 -8.795 -30.470 1.00 92.81 95 SER A N 1
ATOM 761 C CA . SER A 1 95 ? 9.623 -8.385 -31.198 1.00 92.81 95 SER A CA 1
ATOM 762 C C . SER A 1 95 ? 9.901 -8.129 -32.684 1.00 92.81 95 SER A C 1
ATOM 764 O O . SER A 1 95 ? 9.092 -8.532 -33.528 1.00 92.81 95 SER A O 1
ATOM 766 N N . LEU A 1 96 ? 11.058 -7.549 -33.024 1.00 90.50 96 LEU A N 1
ATOM 767 C CA . LEU A 1 96 ? 11.506 -7.359 -34.406 1.00 90.50 96 LEU A CA 1
ATOM 768 C C . LEU A 1 96 ? 11.781 -8.690 -35.115 1.00 90.50 96 LEU A C 1
ATOM 770 O O . LEU A 1 96 ? 11.334 -8.866 -36.250 1.00 90.50 96 LEU A O 1
ATOM 774 N N . ASP A 1 97 ? 12.425 -9.647 -34.447 1.00 91.25 97 ASP A N 1
ATOM 775 C CA . ASP A 1 97 ? 12.646 -10.997 -34.976 1.00 91.25 97 ASP A CA 1
ATOM 776 C C . ASP A 1 97 ? 11.326 -11.670 -35.353 1.00 91.25 97 ASP A C 1
ATOM 778 O O . ASP A 1 97 ? 11.157 -12.191 -36.462 1.00 91.25 97 ASP A O 1
ATOM 782 N N . LYS A 1 98 ? 10.332 -11.593 -34.460 1.00 93.50 98 LYS A N 1
ATOM 783 C CA . LYS A 1 98 ? 8.986 -12.099 -34.745 1.00 93.50 98 LYS A CA 1
ATOM 784 C C . LYS A 1 98 ? 8.313 -11.365 -35.901 1.00 93.50 98 LYS A C 1
ATOM 786 O O . LYS A 1 98 ? 7.592 -11.998 -36.673 1.00 93.50 98 LYS A O 1
ATOM 791 N N . ALA A 1 99 ? 8.501 -10.053 -36.022 1.00 91.12 99 ALA A N 1
ATOM 792 C CA . ALA A 1 99 ? 7.907 -9.263 -37.098 1.00 91.12 99 ALA A CA 1
ATOM 793 C C . ALA A 1 99 ? 8.489 -9.631 -38.473 1.00 91.12 99 ALA A C 1
ATOM 795 O O . ALA A 1 99 ? 7.738 -9.728 -39.446 1.00 91.12 99 ALA A O 1
ATOM 796 N N . VAL A 1 100 ? 9.795 -9.910 -38.550 1.00 92.06 100 VAL A N 1
ATOM 797 C CA . VAL A 1 100 ? 10.450 -10.398 -39.775 1.00 92.06 100 VAL A CA 1
ATOM 798 C C . VAL A 1 100 ? 9.984 -11.807 -40.129 1.00 92.06 100 VAL A C 1
ATOM 800 O O . VAL A 1 100 ? 9.622 -12.051 -41.277 1.00 92.06 100 VAL A O 1
ATOM 803 N N . GLN A 1 101 ? 9.910 -12.722 -39.155 1.00 92.25 101 GLN A N 1
ATOM 804 C CA . GLN A 1 101 ? 9.412 -14.089 -39.385 1.00 92.25 101 GLN A CA 1
ATOM 805 C C . GLN A 1 101 ? 7.975 -14.108 -39.926 1.00 92.25 101 GLN A C 1
ATOM 807 O O . GLN A 1 101 ? 7.626 -14.958 -40.743 1.00 92.25 101 GLN A O 1
ATOM 812 N N . LYS A 1 102 ? 7.141 -13.155 -39.497 1.00 92.38 102 LYS A N 1
ATOM 813 C CA . LYS A 1 102 ? 5.764 -12.978 -39.983 1.00 92.38 102 LYS A CA 1
ATOM 814 C C . LYS A 1 102 ? 5.670 -12.217 -41.312 1.00 92.38 102 LYS A C 1
ATOM 816 O O . LYS A 1 102 ? 4.569 -12.062 -41.834 1.00 92.38 102 LYS A O 1
ATOM 821 N N . GLY A 1 103 ? 6.786 -11.718 -41.845 1.00 89.25 103 GLY A N 1
ATOM 822 C CA . GLY A 1 103 ? 6.827 -10.909 -43.066 1.00 89.25 103 GLY A CA 1
ATOM 823 C C . GLY A 1 103 ? 6.259 -9.493 -42.913 1.00 89.25 103 GLY A C 1
ATOM 824 O O . GLY A 1 103 ? 6.063 -8.811 -43.913 1.00 89.25 103 GLY A O 1
ATOM 825 N N . SER A 1 104 ? 5.991 -9.033 -41.685 1.00 87.31 104 SER A N 1
ATOM 826 C CA . SER A 1 104 ? 5.478 -7.683 -41.405 1.00 87.31 104 SER A CA 1
ATOM 827 C C . SER A 1 104 ? 6.532 -6.590 -41.606 1.00 87.31 104 SER A C 1
ATOM 829 O O . SER A 1 104 ? 6.180 -5.433 -41.818 1.00 87.31 104 SER A O 1
ATOM 831 N N . VAL A 1 105 ? 7.817 -6.947 -41.529 1.00 87.00 105 VAL A N 1
ATOM 832 C CA . VAL A 1 105 ? 8.965 -6.045 -41.693 1.00 87.00 105 VAL A CA 1
ATOM 833 C C . VAL A 1 105 ? 9.961 -6.680 -42.662 1.00 87.00 105 VAL A C 1
ATOM 835 O O . VAL A 1 105 ? 10.211 -7.884 -42.603 1.00 87.00 105 VAL A O 1
ATOM 838 N N . SER A 1 106 ? 10.537 -5.880 -43.562 1.00 89.44 106 SER A N 1
ATOM 839 C CA . SER A 1 106 ? 11.564 -6.359 -44.491 1.00 89.44 106 SER A CA 1
ATOM 840 C C . SER A 1 106 ? 12.899 -6.592 -43.775 1.00 89.44 106 SER A C 1
ATOM 842 O O . SER A 1 106 ? 13.249 -5.899 -42.818 1.00 89.44 106 SER A O 1
ATOM 844 N N . PHE A 1 107 ? 13.689 -7.547 -44.267 1.00 85.50 107 PHE A N 1
ATOM 845 C CA . PHE A 1 107 ? 14.998 -7.859 -43.684 1.00 85.50 107 PHE A CA 1
ATOM 846 C C . PHE A 1 107 ? 15.962 -6.657 -43.694 1.00 85.50 107 PHE A C 1
ATOM 848 O O . PHE A 1 107 ? 16.722 -6.454 -42.748 1.00 85.50 107 PHE A O 1
ATOM 855 N N . ASP A 1 108 ? 15.898 -5.824 -44.735 1.00 87.44 108 ASP A N 1
ATOM 856 C CA . ASP A 1 108 ? 16.710 -4.607 -44.830 1.00 87.44 108 ASP A CA 1
ATOM 857 C C . ASP A 1 108 ? 16.379 -3.611 -43.703 1.00 87.44 108 ASP A C 1
ATOM 859 O O . ASP A 1 108 ? 17.269 -3.076 -43.037 1.00 87.44 108 ASP A O 1
ATOM 863 N N . GLN A 1 109 ? 15.087 -3.443 -43.405 1.00 87.00 109 GLN A N 1
ATOM 864 C CA . GLN A 1 109 ? 14.615 -2.564 -42.339 1.00 87.00 109 GLN A CA 1
ATOM 865 C C . GLN A 1 109 ? 14.971 -3.100 -40.945 1.00 87.00 109 GLN A C 1
ATOM 867 O O . GLN A 1 109 ? 15.369 -2.324 -40.076 1.00 87.00 109 GLN A O 1
ATOM 872 N N . TYR A 1 110 ? 14.926 -4.418 -40.753 1.00 87.81 110 TYR A N 1
ATOM 873 C CA . TYR A 1 110 ? 15.409 -5.091 -39.543 1.00 87.81 110 TYR A CA 1
ATOM 874 C C . TYR A 1 110 ? 16.905 -4.838 -39.294 1.00 87.81 110 TYR A C 1
ATOM 876 O O . TYR A 1 110 ? 17.291 -4.350 -38.229 1.00 87.81 110 TYR A O 1
ATOM 884 N N . MET A 1 111 ? 17.756 -5.062 -40.303 1.00 87.75 111 MET A N 1
ATOM 885 C CA . MET A 1 111 ? 19.206 -4.853 -40.182 1.00 87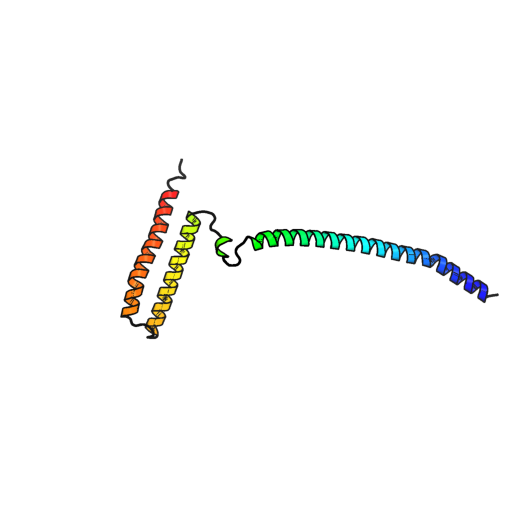.75 111 MET A CA 1
ATOM 886 C C . MET A 1 111 ? 19.573 -3.388 -39.923 1.00 87.75 111 MET A C 1
ATOM 888 O O . MET A 1 111 ? 20.584 -3.105 -39.273 1.00 87.75 111 MET A O 1
ATOM 892 N N . ARG A 1 112 ? 18.758 -2.448 -40.412 1.00 89.81 112 ARG A N 1
ATOM 893 C CA . ARG A 1 112 ? 18.941 -1.015 -40.165 1.00 89.81 112 ARG A CA 1
ATOM 894 C C . ARG A 1 112 ? 18.673 -0.626 -38.711 1.00 89.81 112 ARG A C 1
ATOM 896 O O . ARG A 1 112 ? 19.346 0.275 -38.219 1.00 89.81 112 ARG A O 1
ATOM 903 N N . ILE A 1 113 ? 17.729 -1.290 -38.042 1.00 86.19 113 ILE A N 1
ATOM 904 C CA . ILE A 1 113 ? 17.338 -0.996 -36.654 1.00 86.19 113 ILE A CA 1
ATOM 905 C C . ILE A 1 113 ? 18.250 -1.716 -35.652 1.00 86.19 113 ILE A C 1
ATOM 907 O O . ILE A 1 113 ? 18.660 -1.120 -34.662 1.00 86.19 113 ILE A O 1
ATOM 911 N N . ILE A 1 114 ? 18.646 -2.960 -35.923 1.00 86.00 114 ILE A N 1
ATOM 912 C CA . ILE A 1 114 ? 19.440 -3.746 -34.966 1.00 86.00 114 ILE A CA 1
ATOM 913 C C . ILE A 1 114 ? 20.888 -3.299 -34.860 1.00 86.00 114 ILE A C 1
ATOM 915 O O . ILE A 1 114 ? 21.421 -3.223 -33.761 1.00 86.00 114 ILE A O 1
ATOM 919 N N . ARG A 1 115 ? 21.536 -2.936 -35.969 1.00 85.00 115 ARG A N 1
ATOM 920 C CA . ARG A 1 115 ? 22.937 -2.483 -35.934 1.00 85.00 115 ARG A CA 1
ATOM 921 C C . ARG A 1 115 ? 23.196 -1.319 -34.961 1.00 85.00 115 ARG A C 1
ATOM 923 O O . ARG A 1 115 ? 24.190 -1.395 -34.241 1.00 85.00 115 ARG A O 1
ATOM 930 N N . PRO A 1 116 ? 22.390 -0.239 -34.928 1.00 84.56 116 PRO A N 1
ATOM 931 C CA . PRO A 1 116 ? 22.571 0.813 -33.931 1.00 84.56 116 PRO A CA 1
ATOM 932 C C . PRO A 1 116 ? 22.169 0.360 -32.523 1.00 84.56 116 PRO A C 1
ATOM 934 O O . PRO A 1 116 ? 22.862 0.713 -31.573 1.00 84.56 116 PRO A O 1
ATOM 937 N N . LEU A 1 117 ? 21.125 -0.461 -32.384 1.00 81.38 117 LEU A N 1
ATOM 938 C CA . LEU A 1 117 ? 20.649 -0.948 -31.087 1.00 81.38 117 LEU A CA 1
ATOM 939 C C . LEU A 1 117 ? 21.696 -1.831 -30.383 1.00 81.38 117 LEU A C 1
ATOM 941 O O . LEU A 1 117 ? 22.017 -1.604 -29.222 1.00 81.38 117 LEU A O 1
ATOM 945 N N . SER A 1 118 ? 22.326 -2.755 -31.115 1.00 75.19 118 SER A N 1
ATOM 946 C CA . SER A 1 118 ? 23.410 -3.603 -30.601 1.00 75.19 118 SER A CA 1
ATOM 947 C C . SER A 1 118 ? 24.666 -2.810 -30.237 1.00 75.19 118 SER A C 1
ATOM 949 O O . SER A 1 118 ? 25.413 -3.214 -29.355 1.00 75.19 118 SER A O 1
ATOM 951 N N . ARG A 1 119 ? 24.919 -1.674 -30.899 1.00 76.12 119 ARG A N 1
ATOM 952 C CA . ARG A 1 119 ? 26.020 -0.772 -30.521 1.00 76.12 119 ARG A CA 1
ATOM 953 C C . ARG A 1 119 ? 25.705 0.001 -29.241 1.00 76.12 119 ARG A C 1
ATOM 955 O O . ARG A 1 119 ? 26.608 0.197 -28.438 1.00 76.12 119 ARG A O 1
ATOM 962 N N . GLY A 1 120 ? 24.450 0.411 -29.057 1.00 68.06 120 GLY A N 1
ATOM 963 C CA . GLY A 1 120 ? 23.971 1.053 -27.830 1.00 68.06 120 GLY A CA 1
ATOM 964 C C . GLY A 1 120 ? 24.030 0.128 -26.611 1.00 68.06 120 GLY A C 1
ATOM 965 O O . GLY A 1 120 ? 24.554 0.541 -25.585 1.00 68.06 120 GLY A O 1
ATOM 966 N N . ALA A 1 121 ? 23.601 -1.132 -26.757 1.00 61.84 121 ALA A N 1
ATOM 967 C CA . ALA A 1 121 ? 23.631 -2.144 -25.689 1.00 61.84 121 ALA A CA 1
ATOM 968 C C . ALA A 1 121 ? 25.050 -2.460 -25.176 1.00 61.84 121 ALA A C 1
ATOM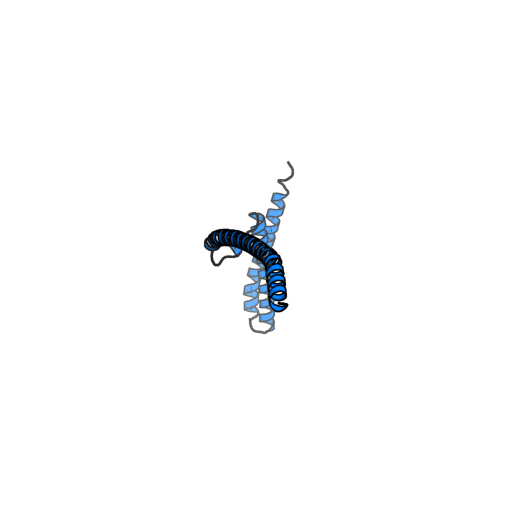 970 O O . ALA A 1 121 ? 25.275 -2.710 -23.997 1.00 61.84 121 ALA A O 1
ATOM 971 N N . VAL A 1 122 ? 26.049 -2.439 -26.063 1.00 58.69 122 VAL A N 1
ATOM 972 C CA . VAL A 1 122 ? 27.446 -2.639 -25.649 1.00 58.69 122 VAL A CA 1
ATOM 973 C C . VAL A 1 122 ? 27.952 -1.441 -24.839 1.00 58.69 122 VAL A C 1
ATOM 975 O O . VAL A 1 122 ? 28.694 -1.623 -23.883 1.00 58.69 122 VAL A O 1
ATOM 978 N N . LEU A 1 123 ? 27.533 -0.218 -25.182 1.00 57.97 123 LEU A N 1
ATOM 979 C CA . LEU A 1 123 ? 27.934 0.995 -24.464 1.00 57.97 123 LEU A CA 1
ATOM 980 C C . LEU A 1 123 ? 27.295 1.096 -23.067 1.00 57.97 123 LEU A C 1
ATOM 982 O O . LEU A 1 123 ? 27.999 1.486 -22.136 1.00 57.97 123 LEU A O 1
ATOM 986 N N . SER A 1 124 ? 26.017 0.722 -22.903 1.00 60.97 124 SER A N 1
ATOM 987 C CA . SER A 1 124 ? 25.354 0.667 -21.584 1.00 60.97 124 SER A CA 1
ATOM 988 C C . SER A 1 124 ? 26.039 -0.338 -20.658 1.00 60.97 124 SER A C 1
ATOM 990 O O . SER A 1 124 ? 26.371 -0.003 -19.521 1.00 60.97 124 SER A O 1
ATOM 992 N N . SER A 1 125 ? 26.340 -1.532 -21.174 1.00 59.34 125 SER A N 1
ATOM 993 C CA . SER A 1 125 ? 27.045 -2.574 -20.424 1.00 59.34 125 SER A CA 1
ATOM 994 C C . SER A 1 125 ? 28.476 -2.157 -20.037 1.00 59.34 125 SER A C 1
ATOM 996 O O . SER A 1 125 ? 28.908 -2.405 -18.913 1.00 59.34 125 SER A O 1
ATOM 998 N N . CYS A 1 126 ? 29.203 -1.448 -20.913 1.00 54.91 126 CYS A N 1
ATOM 999 C CA . CYS A 1 126 ? 30.544 -0.939 -20.600 1.00 54.91 126 CYS A CA 1
ATOM 1000 C C . CYS A 1 126 ? 30.548 0.152 -19.513 1.00 54.91 126 CYS A C 1
ATOM 1002 O O . CYS A 1 126 ? 31.392 0.085 -18.620 1.00 54.91 126 CYS A O 1
ATOM 1004 N N . HIS A 1 127 ? 29.599 1.100 -19.531 1.00 60.09 127 HIS A N 1
ATOM 1005 C CA . HIS A 1 127 ? 29.482 2.118 -18.473 1.00 60.09 127 HIS A CA 1
ATOM 1006 C C . HIS A 1 127 ? 29.211 1.493 -17.094 1.00 60.09 127 HIS A C 1
ATOM 1008 O O . HIS A 1 127 ? 29.786 1.928 -16.101 1.00 60.09 127 HIS A O 1
ATOM 1014 N N . GLY A 1 128 ? 28.399 0.430 -17.022 1.00 55.34 128 GLY A N 1
ATOM 1015 C CA . GLY A 1 128 ? 28.152 -0.292 -15.767 1.00 55.34 128 GLY A CA 1
ATOM 1016 C C . GLY A 1 128 ? 29.396 -0.979 -15.178 1.00 55.34 128 GLY A C 1
ATOM 1017 O O . GLY A 1 128 ? 29.486 -1.152 -13.963 1.00 55.34 128 GLY A O 1
ATOM 1018 N N . CYS A 1 129 ? 30.375 -1.352 -16.011 1.00 51.12 129 CYS A N 1
ATOM 1019 C CA . CYS A 1 129 ? 31.623 -1.977 -15.560 1.00 51.12 129 CYS A CA 1
ATOM 1020 C C . CYS A 1 129 ? 32.695 -0.967 -15.116 1.00 51.12 129 CYS A C 1
ATOM 1022 O O . CYS A 1 129 ? 33.459 -1.272 -14.201 1.00 51.12 129 CYS A O 1
ATOM 1024 N N . GLU A 1 130 ? 32.778 0.214 -15.738 1.00 50.97 130 GLU A N 1
ATOM 1025 C CA . GLU A 1 130 ? 33.799 1.227 -15.407 1.00 50.97 130 GLU A CA 1
ATOM 1026 C C . GLU A 1 130 ? 33.598 1.831 -14.002 1.00 50.97 130 GLU A C 1
ATOM 1028 O O . GLU A 1 130 ? 34.572 2.040 -13.269 1.00 50.97 130 GLU 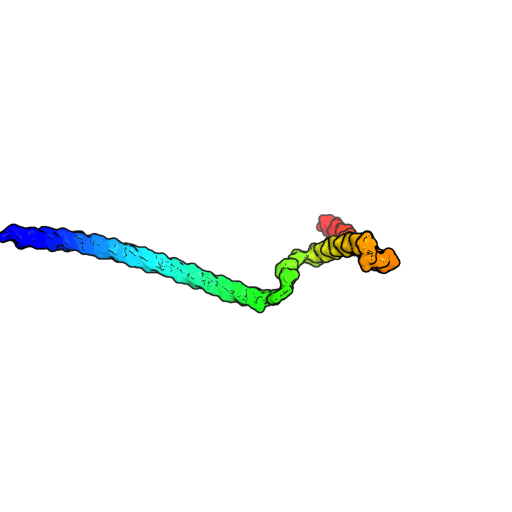A O 1
ATOM 1033 N N . ASP A 1 131 ? 32.348 2.011 -13.570 1.00 51.38 131 ASP A N 1
ATOM 1034 C CA . ASP A 1 131 ? 32.032 2.579 -12.250 1.00 51.38 131 ASP A CA 1
ATOM 1035 C C . ASP A 1 131 ? 32.218 1.574 -11.094 1.00 51.38 131 ASP A C 1
ATOM 1037 O O . ASP A 1 131 ? 32.538 1.962 -9.963 1.00 51.38 131 ASP A O 1
ATOM 1041 N N . HIS A 1 132 ? 32.119 0.271 -11.383 1.00 51.12 132 HIS A N 1
ATOM 1042 C CA . HIS A 1 132 ? 32.372 -0.809 -10.420 1.00 51.12 132 HIS A CA 1
ATOM 1043 C C . HIS A 1 132 ? 33.862 -0.940 -10.052 1.00 51.12 132 HIS A C 1
ATOM 1045 O O . HIS A 1 132 ? 34.195 -1.312 -8.931 1.00 51.12 132 HIS A O 1
ATOM 1051 N N . VAL A 1 133 ? 34.775 -0.600 -10.972 1.00 50.16 133 VAL A N 1
ATOM 1052 C CA . VAL A 1 133 ? 36.231 -0.677 -10.738 1.00 50.16 133 VAL A CA 1
ATOM 1053 C C . VAL A 1 133 ? 36.749 0.528 -9.939 1.00 50.16 133 VAL A C 1
ATOM 1055 O O . VAL A 1 133 ? 37.729 0.409 -9.204 1.00 50.16 133 VAL A O 1
ATOM 1058 N N . SER A 1 134 ? 36.090 1.687 -10.035 1.00 49.12 134 SER A N 1
ATOM 1059 C CA . SER A 1 134 ? 36.533 2.909 -9.344 1.00 49.12 134 SER A CA 1
ATOM 1060 C C . SER A 1 134 ? 36.125 2.964 -7.865 1.00 49.12 134 SER A C 1
ATOM 1062 O O . SER A 1 134 ? 36.788 3.633 -7.073 1.00 49.12 134 SER A O 1
ATOM 1064 N N . THR A 1 135 ? 35.067 2.254 -7.465 1.00 49.16 135 THR A N 1
ATOM 1065 C CA . THR A 1 135 ? 34.568 2.250 -6.076 1.00 49.16 135 THR A CA 1
ATOM 1066 C C . THR A 1 135 ? 35.296 1.247 -5.172 1.00 49.16 135 THR A C 1
ATOM 1068 O O . THR A 1 135 ? 35.533 1.556 -4.003 1.00 49.16 135 THR A O 1
ATOM 1071 N N . ASP A 1 136 ? 35.791 0.129 -5.712 1.00 43.62 136 ASP A N 1
ATOM 1072 C CA . ASP A 1 136 ? 36.617 -0.832 -4.958 1.00 43.62 136 ASP A CA 1
ATOM 1073 C C . ASP A 1 136 ? 38.036 -0.312 -4.644 1.00 43.62 136 ASP A C 1
ATOM 1075 O O . ASP A 1 136 ? 38.717 -0.837 -3.762 1.00 43.62 136 ASP A O 1
ATOM 1079 N N . ALA A 1 137 ? 38.483 0.768 -5.295 1.00 44.53 137 ALA A N 1
ATOM 1080 C CA . ALA A 1 137 ? 39.775 1.403 -5.019 1.00 44.53 137 ALA A CA 1
ATOM 1081 C C . ALA A 1 137 ? 39.749 2.408 -3.846 1.00 44.53 137 ALA A C 1
ATOM 1083 O O . ALA A 1 137 ? 40.811 2.863 -3.419 1.00 44.53 137 ALA A O 1
ATOM 1084 N N . VAL A 1 138 ? 38.572 2.763 -3.308 1.00 46.31 138 VAL A N 1
ATOM 1085 C CA . VAL A 1 138 ? 38.437 3.801 -2.260 1.00 46.31 138 VAL A CA 1
ATOM 1086 C C . VAL A 1 138 ? 38.109 3.223 -0.874 1.00 46.31 138 VAL A C 1
ATOM 1088 O O . VAL A 1 138 ? 38.236 3.927 0.122 1.00 46.31 138 VAL A O 1
ATOM 1091 N N . SER A 1 139 ? 37.792 1.929 -0.752 1.00 46.41 139 SER A N 1
ATOM 1092 C CA . SER A 1 139 ? 37.493 1.304 0.552 1.00 46.41 139 SER A CA 1
ATOM 1093 C C . SER A 1 139 ? 38.699 0.631 1.235 1.00 46.41 139 SER A C 1
ATOM 1095 O O . SER A 1 139 ? 38.523 -0.193 2.134 1.00 46.41 139 SER A O 1
ATOM 1097 N N . GLY A 1 140 ? 39.920 0.979 0.822 1.00 46.25 140 GLY A N 1
ATOM 1098 C CA . GLY A 1 140 ? 41.177 0.483 1.386 1.00 46.25 140 GLY A CA 1
ATOM 1099 C C . GLY A 1 140 ? 42.117 1.607 1.818 1.00 46.25 140 GLY A C 1
ATOM 1100 O O . GLY A 1 140 ? 43.207 1.705 1.266 1.00 46.25 140 GLY A O 1
ATOM 1101 N N . CYS A 1 141 ? 41.691 2.443 2.769 1.00 36.06 141 CYS A N 1
ATOM 1102 C CA . CYS A 1 141 ? 42.530 3.319 3.599 1.00 36.06 141 CYS A CA 1
ATOM 1103 C C . CYS A 1 141 ? 41.788 3.664 4.894 1.00 36.06 141 CYS A C 1
ATOM 1105 O O . CYS A 1 141 ? 40.611 4.077 4.796 1.00 36.06 141 CYS A O 1
#

Sequence (141 aa):
MEGLFNLQEVLRQRDELLPKELRKLQEEQDGLEQELQMIMIDTDMLESWLTENEKRVGKGNNGEVEEVFKACDGLSRQILECMAADLAIEDVIYSLDKAVQKGSVSFDQYMRIIRPLSRGAVLSSCHGCEDHVSTDAVSGC

Organism: NCBI:txid273540

InterPro domains:
  IPR017916 Steadiness box (SB) domain [PF09454] (67-119)
  IPR017916 Steadiness box (SB) domain [PS51312] (73-141)
  IPR037202 ESCRT assembly domain [SSF140111] (74-119)
  IPR052070 ESCRT-I complex UEV domain-containing protein [PTHR23306] (1-120)

Radius of gyration: 39.06 Å; chains: 1; bounding box: 102×32×97 Å

pLDDT: mean 81.09, std 16.65, range [36.06, 98.12]

Foldseek 3Di:
DVVVVVVVVVVVVCVVVVVVVVVVVVVVVVVVVVVVVVVVVVVVVVVVVVVVVCVVVVPPDPDCPVVVDDDPDDLSRLVVVLVVLLVVLVVVLVVLVVCVVVVVDPPVRSVVVVVVSVVVNVVSVVVNVVVVVVVVVPPPD